Protein AF-A0A5K1DJ70-F1 (afdb_monomer_lite)

Radius of gyration: 15.67 Å; chains: 1; bounding box: 34×17×48 Å

InterPro domains:
  IPR024990 Anaphase-promoting complex subunit 1 [PTHR12827] (1-57)
  IPR048971 Anaphase-promoting complex subunit 1, beta-sandwich domain [PF21282] (13-58)

Structure (mmCIF, N/CA/C/O backbone):
data_AF-A0A5K1DJ70-F1
#
_entry.id   AF-A0A5K1DJ70-F1
#
loop_
_atom_site.group_PDB
_atom_site.id
_atom_site.type_symbol
_atom_site.label_atom_id
_atom_site.label_alt_id
_atom_site.label_comp_id
_atom_site.label_asym_id
_atom_site.label_entity_id
_atom_site.label_seq_id
_atom_site.pdbx_PDB_ins_code
_atom_site.Cartn_x
_atom_site.Cartn_y
_atom_site.Cartn_z
_atom_site.occupancy
_atom_site.B_iso_or_equiv
_atom_site.auth_seq_id
_atom_site.auth_comp_id
_atom_site.auth_asym_id
_atom_site.auth_atom_id
_atom_site.pdbx_PDB_model_num
ATOM 1 N N . ALA A 1 1 ? -12.131 1.872 -30.396 1.00 82.25 1 ALA A N 1
ATOM 2 C CA . ALA A 1 1 ? -12.363 0.672 -29.563 1.00 82.25 1 ALA A CA 1
ATOM 3 C C . ALA A 1 1 ? -11.301 0.475 -28.467 1.00 82.25 1 ALA A C 1
ATOM 5 O O . ALA A 1 1 ? -11.672 0.152 -27.353 1.00 82.25 1 ALA A O 1
ATOM 6 N N . PHE A 1 2 ? -10.007 0.724 -28.709 1.00 91.88 2 PHE A N 1
ATOM 7 C CA . PHE A 1 2 ? -8.912 0.379 -27.772 1.00 91.88 2 PHE A CA 1
ATOM 8 C C . PHE A 1 2 ? -8.692 1.301 -26.556 1.00 91.88 2 PHE A C 1
ATOM 10 O O . PHE A 1 2 ? -7.720 1.137 -25.828 1.00 91.88 2 PHE A O 1
ATOM 17 N N . ARG A 1 3 ? -9.581 2.267 -26.298 1.00 93.75 3 ARG A N 1
ATOM 18 C CA . ARG A 1 3 ? -9.399 3.238 -25.202 1.00 93.75 3 ARG A CA 1
ATOM 19 C C . ARG A 1 3 ? -9.505 2.624 -23.806 1.00 93.75 3 ARG A C 1
ATOM 21 O O . ARG A 1 3 ? -9.084 3.273 -22.864 1.00 93.75 3 ARG A O 1
ATOM 28 N N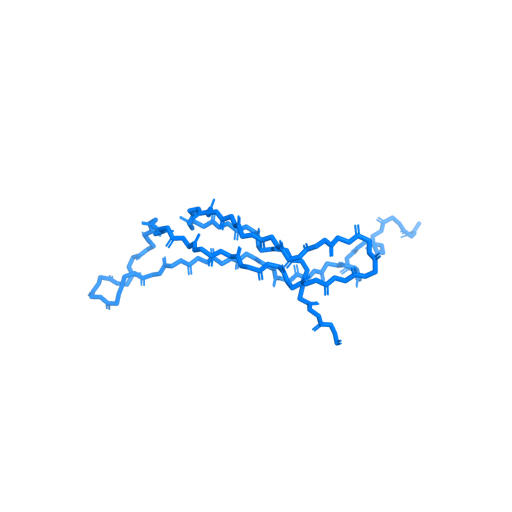 . HIS A 1 4 ? -10.052 1.417 -23.675 1.00 95.12 4 HIS A N 1
ATOM 29 C CA . HIS A 1 4 ? -10.270 0.757 -22.383 1.00 95.12 4 HIS A CA 1
ATOM 30 C C . HIS A 1 4 ? -9.200 -0.278 -22.030 1.00 95.12 4 HIS A C 1
ATOM 32 O O . HIS A 1 4 ? -9.289 -0.893 -20.976 1.00 95.12 4 HIS A O 1
ATOM 38 N N . LEU A 1 5 ? -8.173 -0.459 -22.869 1.00 94.75 5 LEU A N 1
ATOM 39 C CA . LEU A 1 5 ? -7.113 -1.435 -22.597 1.00 94.75 5 LEU A CA 1
ATOM 40 C C . LEU A 1 5 ? -6.272 -1.098 -21.355 1.00 94.75 5 LEU A C 1
ATOM 42 O O . LEU A 1 5 ? -5.622 -1.994 -20.829 1.00 94.75 5 LEU A O 1
ATOM 46 N N . TYR A 1 6 ? -6.324 0.138 -20.839 1.00 94.38 6 TYR A N 1
ATOM 47 C CA . TYR A 1 6 ? -5.649 0.504 -19.586 1.00 94.38 6 TYR A CA 1
ATOM 48 C C . TYR A 1 6 ? -6.102 -0.351 -18.396 1.00 94.38 6 TYR A C 1
ATOM 50 O O . TYR A 1 6 ? -5.337 -0.523 -17.457 1.00 94.38 6 TYR A O 1
ATOM 58 N N . VAL A 1 7 ? -7.313 -0.923 -18.445 1.00 95.06 7 VAL A N 1
ATOM 59 C CA . VAL A 1 7 ? -7.824 -1.821 -17.399 1.00 95.06 7 VAL A CA 1
ATOM 60 C C . VAL A 1 7 ? -6.971 -3.085 -17.242 1.00 95.06 7 VAL A C 1
ATOM 62 O O . VAL A 1 7 ? -6.948 -3.683 -16.178 1.00 95.06 7 VAL A O 1
ATOM 65 N N . LEU A 1 8 ? -6.236 -3.491 -18.280 1.00 94.12 8 LEU A N 1
ATOM 66 C CA . LEU A 1 8 ? -5.350 -4.656 -18.214 1.00 94.12 8 LEU A CA 1
ATOM 67 C C . LEU A 1 8 ? -4.056 -4.370 -17.441 1.00 94.12 8 LEU A C 1
ATOM 69 O O . LEU A 1 8 ? -3.400 -5.306 -17.004 1.00 94.12 8 LEU A O 1
ATOM 73 N N . ALA A 1 9 ? -3.696 -3.095 -17.282 1.00 92.19 9 ALA A N 1
ATOM 74 C CA . ALA A 1 9 ? -2.530 -2.657 -16.522 1.00 92.19 9 ALA A CA 1
ATOM 75 C C . ALA A 1 9 ? -2.890 -2.214 -15.091 1.00 92.19 9 ALA A C 1
A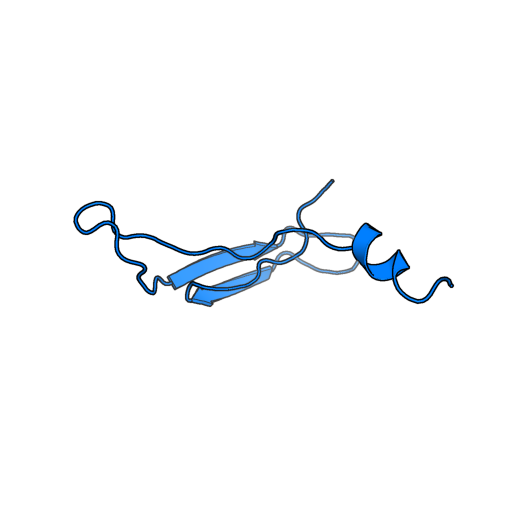TOM 77 O O . ALA A 1 9 ? -2.026 -1.726 -14.369 1.00 92.19 9 ALA A O 1
ATOM 78 N N . THR A 1 10 ? -4.162 -2.319 -14.680 1.00 92.62 10 THR A N 1
ATOM 79 C CA . THR A 1 10 ? -4.564 -1.963 -13.314 1.00 92.62 10 THR A CA 1
ATOM 80 C C . THR A 1 10 ? -4.263 -3.094 -12.346 1.00 92.62 10 THR A C 1
ATOM 82 O O . THR A 1 10 ? -4.563 -4.252 -12.627 1.00 92.62 10 THR A O 1
ATOM 85 N N . GLU A 1 11 ? -3.783 -2.735 -11.166 1.00 93.50 11 GLU A N 1
ATOM 86 C CA . GLU A 1 11 ? -3.522 -3.640 -10.051 1.00 93.50 11 GLU A CA 1
ATOM 87 C C . GLU A 1 11 ? -4.010 -3.010 -8.740 1.00 93.50 11 GLU A C 1
ATOM 89 O O . GLU A 1 11 ? -4.082 -1.784 -8.602 1.00 93.50 11 GLU A O 1
ATOM 94 N N . ALA A 1 12 ? -4.372 -3.848 -7.768 1.00 93.88 12 ALA A N 1
ATOM 95 C CA . ALA A 1 12 ? -4.819 -3.391 -6.459 1.00 93.88 12 ALA A CA 1
ATOM 96 C C . ALA A 1 12 ? -3.613 -3.193 -5.528 1.00 93.88 12 ALA A C 1
ATOM 98 O O . ALA A 1 12 ? -3.051 -4.163 -5.032 1.00 93.88 12 ALA A O 1
ATOM 99 N N . ARG A 1 13 ? -3.242 -1.931 -5.277 1.00 95.31 13 ARG A N 1
ATOM 100 C CA . ARG A 1 13 ? -2.123 -1.550 -4.386 1.00 95.31 13 ARG A CA 1
ATOM 101 C C . ARG A 1 13 ? -2.525 -0.722 -3.164 1.00 95.31 13 ARG A C 1
ATOM 103 O O . ARG A 1 13 ? -1.667 -0.306 -2.391 1.00 95.31 13 ARG A O 1
ATOM 110 N N . CYS A 1 14 ? -3.815 -0.432 -3.000 1.00 95.44 14 CYS A N 1
ATOM 111 C CA . CYS A 1 14 ? -4.299 0.335 -1.854 1.00 95.44 14 CYS A CA 1
ATOM 112 C C . CYS A 1 14 ? -4.282 -0.532 -0.589 1.00 95.44 14 CYS A C 1
ATOM 114 O O . CYS A 1 14 ? -4.892 -1.601 -0.571 1.00 95.44 14 CYS A O 1
ATOM 116 N N . VAL A 1 15 ? -3.628 -0.050 0.466 1.00 96.50 15 VAL A N 1
ATOM 117 C CA . VAL A 1 15 ? -3.653 -0.657 1.798 1.00 96.50 15 VAL A CA 1
ATOM 118 C C . VAL A 1 15 ? -4.531 0.182 2.710 1.00 96.50 15 VAL A C 1
ATOM 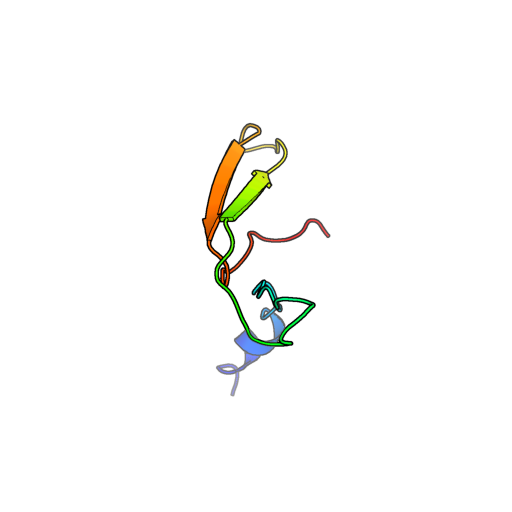120 O O . VAL A 1 15 ? -4.313 1.381 2.865 1.00 96.50 15 VAL A O 1
ATOM 123 N N . GLN A 1 16 ? -5.502 -0.469 3.344 1.00 97.38 16 GLN A N 1
ATOM 124 C CA . GLN A 1 16 ? -6.395 0.111 4.340 1.00 97.38 16 GLN A CA 1
ATOM 125 C C . GLN A 1 16 ? -6.269 -0.689 5.633 1.00 97.38 16 GLN A C 1
ATOM 127 O O . GLN A 1 16 ? -6.259 -1.920 5.604 1.00 97.38 16 GLN A O 1
ATOM 132 N N . THR A 1 17 ? -6.186 0.006 6.764 1.00 97.94 17 THR A N 1
ATOM 133 C CA . THR A 1 17 ? -6.186 -0.639 8.074 1.00 97.94 17 THR A CA 1
ATOM 134 C C . THR A 1 17 ? -7.564 -0.590 8.700 1.00 97.94 17 THR A C 1
ATOM 136 O O . THR A 1 17 ? -8.323 0.371 8.551 1.00 97.94 17 THR A O 1
ATOM 139 N N . ILE A 1 18 ? -7.880 -1.678 9.391 1.00 98.38 18 ILE A N 1
ATOM 140 C CA . ILE A 1 18 ? -9.108 -1.863 10.145 1.00 98.38 18 ILE A CA 1
ATOM 141 C C . ILE A 1 18 ? -8.695 -2.145 11.584 1.00 98.38 18 ILE A C 1
ATOM 143 O O . ILE A 1 18 ? -7.816 -2.976 11.822 1.00 98.38 18 ILE A O 1
ATOM 147 N N . ASP A 1 19 ? -9.314 -1.452 12.531 1.00 98.00 19 ASP A N 1
ATOM 148 C CA . ASP A 1 19 ? -9.169 -1.769 13.946 1.00 98.00 19 ASP A CA 1
ATOM 149 C C . ASP A 1 19 ? -9.886 -3.088 14.253 1.00 98.00 19 ASP A C 1
ATOM 151 O O . ASP A 1 19 ? -11.052 -3.277 13.904 1.00 98.00 19 ASP A O 1
ATOM 155 N N . VAL A 1 20 ? -9.165 -4.012 14.886 1.00 97.56 20 VAL A N 1
ATOM 156 C CA . VAL A 1 20 ? -9.633 -5.372 15.171 1.00 97.56 20 VAL A CA 1
ATOM 157 C C . VAL A 1 20 ? -10.804 -5.365 16.152 1.00 97.56 20 VAL A C 1
ATOM 159 O O . VAL A 1 20 ? -11.702 -6.195 16.020 1.00 97.56 20 VAL A O 1
ATOM 162 N N . ASP A 1 21 ? -10.827 -4.422 17.096 1.00 98.31 21 ASP A N 1
ATOM 163 C CA . ASP A 1 21 ? -11.842 -4.391 18.149 1.00 98.31 21 ASP A CA 1
ATOM 164 C C . ASP A 1 21 ? -13.174 -3.820 17.644 1.00 98.31 21 ASP A C 1
ATOM 166 O O . ASP A 1 21 ? -14.250 -4.296 18.012 1.00 98.31 21 ASP A O 1
ATOM 170 N N . THR A 1 22 ? -13.117 -2.799 16.784 1.00 97.56 22 THR A N 1
ATOM 171 C CA . THR A 1 22 ? -14.309 -2.088 16.293 1.00 97.56 22 THR A CA 1
ATOM 172 C C . THR A 1 22 ? -14.740 -2.497 14.886 1.00 97.56 22 THR A C 1
ATOM 174 O O . THR A 1 22 ? -15.880 -2.242 14.497 1.00 97.56 22 THR A O 1
ATOM 177 N N . GLY A 1 23 ? -13.849 -3.107 14.101 1.00 97.56 23 GLY A N 1
ATOM 178 C CA . GLY A 1 23 ? -14.069 -3.389 12.682 1.00 97.56 23 GLY A CA 1
ATOM 179 C C . GLY A 1 23 ? -14.144 -2.132 11.806 1.00 97.56 23 GLY A C 1
ATOM 180 O O . GLY A 1 23 ? -14.534 -2.220 10.641 1.00 97.56 23 GLY A O 1
ATOM 181 N N . LEU A 1 24 ? -13.802 -0.958 12.347 1.00 98.12 24 LEU A N 1
ATOM 182 C CA . LEU A 1 24 ? -13.842 0.315 11.632 1.00 98.12 24 LEU A CA 1
ATOM 183 C C . LEU A 1 24 ? -12.495 0.615 10.976 1.00 98.12 24 LEU A C 1
ATOM 185 O O . LEU A 1 24 ? -11.437 0.237 11.476 1.00 98.12 24 LEU A O 1
ATOM 189 N N . SER A 1 25 ? -12.533 1.332 9.852 1.00 97.50 25 SER A N 1
ATOM 190 C CA . SER A 1 25 ? -11.312 1.823 9.215 1.00 97.50 25 SER A CA 1
ATOM 191 C C . SER A 1 25 ? -10.618 2.833 10.108 1.00 97.50 25 SER A C 1
ATOM 193 O O . SER A 1 25 ? -11.262 3.761 10.600 1.00 97.50 25 SER A O 1
ATOM 195 N N . VAL A 1 26 ? -9.302 2.705 10.242 1.00 97.69 26 VAL A N 1
ATOM 196 C CA . VAL A 1 26 ? -8.498 3.668 10.995 1.00 97.69 26 VAL A CA 1
ATOM 197 C C . VAL A 1 26 ? -7.330 4.161 10.154 1.00 97.69 26 VAL A C 1
ATOM 199 O O . VAL A 1 26 ? -7.016 3.588 9.115 1.00 97.69 26 VAL A O 1
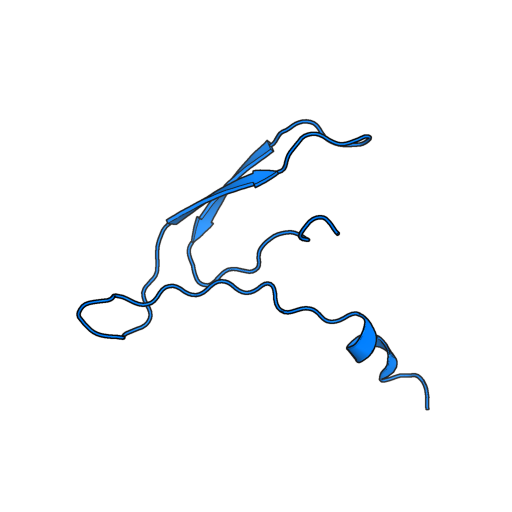ATOM 202 N N . TYR A 1 27 ? -6.722 5.259 10.590 1.00 98.00 27 TYR A N 1
ATOM 203 C CA . TYR A 1 27 ? -5.484 5.761 10.011 1.00 98.00 27 TYR A CA 1
ATOM 204 C C . TYR A 1 27 ? -4.319 5.266 10.859 1.00 98.00 27 TYR A C 1
ATOM 206 O O . TYR A 1 27 ? -4.277 5.532 12.061 1.00 98.00 27 TYR A O 1
ATOM 214 N N . THR A 1 28 ? -3.364 4.572 10.244 1.00 97.56 28 THR A N 1
ATOM 215 C CA . THR A 1 28 ? -2.135 4.136 10.921 1.00 97.56 28 THR A CA 1
ATOM 216 C C . THR A 1 28 ? -0.896 4.488 10.104 1.00 97.56 28 THR A C 1
ATOM 218 O O . THR A 1 28 ? -0.936 4.389 8.873 1.00 97.56 28 THR A O 1
ATOM 221 N N . PRO A 1 29 ? 0.213 4.875 10.760 1.00 97.94 29 PRO A N 1
ATOM 222 C CA . PRO A 1 29 ? 1.485 5.055 10.079 1.00 97.94 29 PRO A CA 1
ATOM 223 C C . PRO A 1 29 ? 2.049 3.700 9.630 1.00 97.94 29 PRO A C 1
ATOM 225 O O . PRO A 1 29 ? 1.971 2.713 10.363 1.00 97.94 29 PRO A O 1
ATOM 228 N N . LEU A 1 30 ? 2.636 3.672 8.437 1.00 97.12 30 LEU A N 1
ATOM 229 C C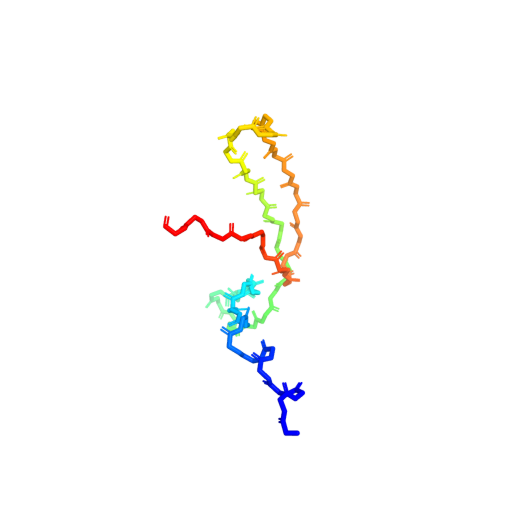A . LEU A 1 30 ? 3.406 2.565 7.883 1.00 97.12 30 LEU A CA 1
ATOM 230 C C . LEU A 1 30 ? 4.794 3.068 7.501 1.00 97.12 30 LEU A C 1
ATOM 232 O O . LEU A 1 30 ? 4.920 4.124 6.886 1.00 97.12 30 LEU A O 1
ATOM 236 N N . GLU A 1 31 ? 5.818 2.288 7.822 1.00 97.69 31 GLU A N 1
ATOM 237 C CA . GLU A 1 31 ? 7.162 2.470 7.281 1.00 97.69 31 GLU A CA 1
ATOM 238 C C . GLU A 1 31 ? 7.343 1.498 6.111 1.00 97.69 31 GLU A C 1
ATOM 240 O O . GLU A 1 31 ? 7.124 0.293 6.253 1.00 97.69 31 GLU A O 1
ATOM 245 N N . VAL A 1 32 ? 7.681 2.029 4.937 1.00 95.50 32 VAL A N 1
ATOM 246 C CA . VAL A 1 32 ? 7.833 1.271 3.693 1.00 95.50 32 VAL A CA 1
ATOM 247 C C . VAL A 1 32 ? 9.283 1.356 3.244 1.00 95.50 32 VAL A C 1
ATOM 249 O O . VAL A 1 32 ? 9.812 2.450 3.056 1.00 95.50 32 VAL A O 1
ATOM 252 N N . THR A 1 33 ? 9.907 0.199 3.028 1.00 95.50 33 THR A N 1
ATOM 253 C CA . THR A 1 33 ? 11.275 0.093 2.508 1.00 95.50 33 THR A CA 1
ATOM 254 C C . THR A 1 33 ? 11.257 -0.472 1.094 1.00 95.50 33 THR A C 1
ATOM 256 O O . THR A 1 33 ? 10.801 -1.595 0.865 1.00 95.50 33 THR A O 1
ATOM 259 N N . ILE A 1 34 ? 11.779 0.303 0.145 1.00 93.19 34 ILE A N 1
ATOM 260 C CA . ILE A 1 34 ? 12.046 -0.127 -1.226 1.00 93.19 34 ILE A CA 1
ATOM 261 C C . ILE A 1 34 ? 13.489 -0.618 -1.272 1.00 93.19 34 ILE A C 1
ATOM 263 O O . ILE A 1 34 ? 14.412 0.133 -0.952 1.00 93.19 34 ILE A O 1
ATOM 267 N N . ARG A 1 35 ? 13.668 -1.884 -1.656 1.00 91.88 35 ARG A N 1
ATOM 268 C CA . ARG A 1 35 ? 14.986 -2.519 -1.793 1.00 91.88 35 ARG A CA 1
ATOM 269 C C . ARG A 1 35 ? 15.799 -1.850 -2.898 1.00 91.88 35 ARG A C 1
ATOM 271 O O . ARG A 1 35 ? 15.235 -1.312 -3.839 1.00 91.88 35 ARG A O 1
ATOM 278 N N . GLU A 1 36 ? 17.117 -1.946 -2.801 1.00 91.62 36 GLU A N 1
ATOM 279 C CA . GLU A 1 36 ? 18.027 -1.486 -3.851 1.00 91.62 36 GLU A CA 1
ATOM 280 C C . GLU A 1 36 ? 17.771 -2.195 -5.197 1.00 91.62 36 GLU A C 1
ATOM 282 O O . GLU A 1 36 ? 17.547 -3.408 -5.247 1.00 91.62 36 GLU A O 1
ATOM 287 N N . ALA A 1 37 ? 17.841 -1.432 -6.290 1.00 87.44 37 ALA A N 1
ATOM 288 C CA . ALA A 1 37 ? 17.781 -1.922 -7.665 1.00 87.44 37 ALA A CA 1
ATOM 289 C C . ALA A 1 37 ? 18.774 -1.160 -8.563 1.00 87.44 37 ALA A C 1
ATOM 291 O O . ALA A 1 37 ? 19.475 -0.259 -8.116 1.00 87.44 37 ALA A O 1
ATOM 292 N N . GLU A 1 38 ? 18.810 -1.485 -9.860 1.00 91.06 38 GLU A N 1
ATOM 293 C CA . GLU A 1 38 ? 19.780 -0.928 -10.823 1.00 91.06 38 GLU A CA 1
ATOM 294 C C . GLU A 1 38 ? 19.847 0.614 -10.835 1.00 91.06 38 GLU A C 1
ATOM 296 O O . GLU A 1 38 ? 20.917 1.185 -11.031 1.00 91.06 38 GLU A O 1
ATOM 301 N N . TYR A 1 39 ? 18.717 1.289 -10.594 1.00 88.75 39 TYR A N 1
ATOM 302 C CA . TYR A 1 39 ? 18.595 2.750 -10.701 1.00 88.75 39 TYR A CA 1
ATOM 303 C C . TYR A 1 39 ? 18.275 3.464 -9.382 1.00 88.75 39 TYR A C 1
ATOM 305 O O . TYR A 1 39 ? 18.087 4.681 -9.387 1.00 88.75 39 TYR A O 1
ATOM 313 N N . HIS A 1 40 ? 18.177 2.746 -8.261 1.00 85.81 40 HIS A N 1
ATOM 314 C CA . HIS A 1 40 ? 17.900 3.355 -6.962 1.00 85.81 40 HIS A CA 1
ATOM 315 C C . HIS A 1 40 ? 18.546 2.573 -5.827 1.00 85.81 40 HIS A C 1
ATOM 317 O O . HIS A 1 40 ? 18.511 1.346 -5.798 1.00 85.81 40 HIS A O 1
ATOM 323 N N . THR A 1 41 ? 19.096 3.305 -4.864 1.00 92.62 41 THR A N 1
ATOM 324 C CA . THR A 1 41 ? 19.537 2.725 -3.598 1.00 92.62 41 THR A CA 1
ATOM 325 C C . THR A 1 41 ? 18.331 2.328 -2.757 1.00 92.62 41 THR A C 1
ATOM 327 O O . THR A 1 41 ? 17.214 2.794 -2.994 1.00 92.62 41 THR A O 1
ATOM 330 N N . GLU A 1 42 ? 18.559 1.510 -1.734 1.00 94.75 42 GLU A N 1
ATOM 331 C CA . GLU A 1 42 ? 17.533 1.242 -0.731 1.00 94.75 42 GLU 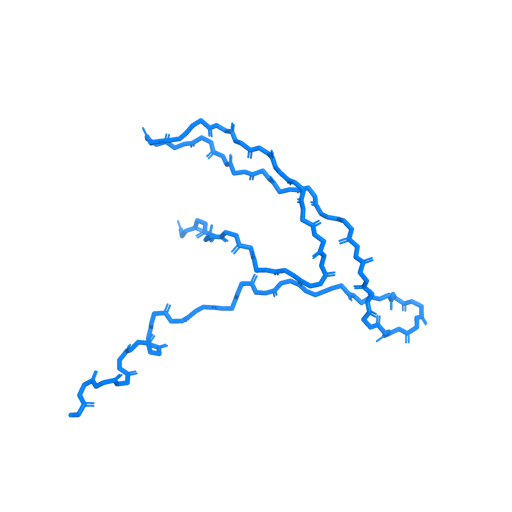A CA 1
ATOM 332 C C . GLU A 1 42 ? 17.012 2.559 -0.130 1.00 94.75 42 GLU A C 1
ATOM 334 O O . GLU A 1 42 ? 17.785 3.460 0.212 1.00 94.75 42 GLU A O 1
ATOM 339 N N . THR A 1 43 ? 15.688 2.690 -0.054 1.00 94.38 43 THR A N 1
ATOM 340 C CA . THR A 1 43 ? 15.022 3.889 0.467 1.00 94.38 43 THR A CA 1
ATOM 341 C C . THR A 1 43 ? 13.871 3.508 1.379 1.00 94.38 43 THR A C 1
ATOM 343 O O . THR A 1 43 ? 13.098 2.600 1.081 1.00 94.38 43 THR A O 1
ATOM 346 N N . THR A 1 44 ? 13.743 4.239 2.482 1.00 95.94 44 THR A N 1
ATOM 347 C CA . THR A 1 44 ? 12.669 4.059 3.460 1.00 95.94 44 THR A CA 1
ATOM 348 C C . THR A 1 44 ? 11.897 5.359 3.613 1.00 95.94 44 THR A C 1
ATOM 350 O O . THR A 1 44 ? 12.494 6.435 3.687 1.00 95.94 44 THR A O 1
ATOM 353 N N . PHE A 1 45 ? 10.573 5.266 3.655 1.00 95.06 45 PHE A N 1
ATOM 354 C CA . PHE A 1 45 ? 9.687 6.408 3.850 1.00 95.06 45 PHE A CA 1
ATOM 355 C C . PHE A 1 45 ? 8.455 6.018 4.668 1.00 95.06 45 PHE A C 1
ATOM 357 O O . PHE A 1 45 ? 8.111 4.841 4.784 1.00 95.06 45 PHE A O 1
ATOM 364 N N . CYS A 1 46 ? 7.798 7.022 5.246 1.00 96.75 46 CYS A N 1
ATOM 365 C CA . CYS A 1 46 ? 6.605 6.831 6.059 1.00 96.75 46 CYS A CA 1
ATOM 366 C C . CYS A 1 46 ? 5.362 7.291 5.301 1.00 96.75 46 CYS A C 1
ATOM 368 O O . CYS A 1 46 ? 5.333 8.398 4.771 1.00 96.75 46 CYS A O 1
ATOM 370 N N . GLU A 1 47 ? 4.321 6.471 5.335 1.00 97.06 47 GLU A N 1
ATOM 371 C CA . GLU A 1 47 ? 2.992 6.777 4.810 1.00 97.06 47 GLU A CA 1
ATOM 372 C C . GLU A 1 47 ? 1.937 6.596 5.899 1.00 97.06 47 GLU A C 1
ATOM 374 O O . GLU A 1 47 ? 2.186 5.969 6.929 1.00 97.06 47 GLU A O 1
ATOM 379 N N . VAL A 1 48 ? 0.736 7.130 5.681 1.00 98.06 48 VAL A N 1
ATOM 380 C CA . VAL A 1 48 ? -0.409 6.918 6.576 1.00 98.06 48 VAL A CA 1
ATOM 381 C C . VAL A 1 48 ? -1.532 6.252 5.796 1.00 98.06 48 VAL A C 1
ATOM 383 O O . VAL A 1 48 ? -1.927 6.728 4.736 1.00 98.06 48 VAL A O 1
ATOM 386 N N . THR A 1 49 ? -2.060 5.148 6.321 1.00 97.69 49 THR A N 1
ATOM 387 C CA . THR A 1 49 ? -3.173 4.430 5.688 1.00 97.69 49 THR A CA 1
ATOM 388 C C . THR A 1 49 ? -4.486 5.212 5.795 1.00 97.69 49 THR A C 1
ATOM 390 O O . THR A 1 49 ? -4.692 5.873 6.808 1.00 97.69 49 THR A O 1
ATOM 393 N N . PRO A 1 50 ? -5.391 5.139 4.797 1.00 97.56 50 PRO A N 1
ATOM 394 C CA . PRO A 1 50 ? -5.257 4.370 3.563 1.00 97.56 50 PRO A CA 1
ATOM 395 C C . PRO A 1 50 ? -4.314 5.035 2.547 1.00 97.56 50 PRO A C 1
ATOM 397 O O . PRO A 1 50 ? -4.435 6.225 2.266 1.00 97.56 50 PRO A O 1
ATOM 400 N N . CYS A 1 51 ? -3.402 4.254 1.965 1.00 96.81 51 CYS A N 1
ATOM 401 C CA . CYS A 1 51 ? -2.413 4.733 0.994 1.00 96.81 51 CYS A CA 1
ATOM 402 C C . CYS A 1 51 ? -2.180 3.713 -0.131 1.00 96.81 51 CYS A C 1
ATOM 404 O O . CYS A 1 51 ? -2.496 2.530 0.007 1.00 96.81 51 CYS A O 1
ATOM 406 N N . ILE A 1 52 ? -1.651 4.174 -1.268 1.00 96.00 52 ILE A N 1
ATOM 407 C CA . ILE A 1 52 ? -1.272 3.309 -2.394 1.00 96.00 52 ILE A CA 1
ATOM 408 C C . ILE A 1 52 ? 0.200 2.943 -2.232 1.00 96.00 52 ILE A C 1
ATOM 410 O O . ILE A 1 52 ? 1.050 3.829 -2.203 1.00 96.00 52 ILE A O 1
ATOM 414 N N . LEU A 1 53 ? 0.501 1.649 -2.155 1.00 94.50 53 LEU A N 1
ATOM 415 C CA . LEU A 1 53 ? 1.880 1.183 -2.081 1.00 94.50 53 LEU A CA 1
ATOM 416 C C . LEU A 1 53 ? 2.600 1.300 -3.433 1.00 94.50 53 LEU A C 1
ATOM 418 O O . LEU A 1 53 ? 1.950 1.277 -4.485 1.00 94.50 53 LEU A O 1
ATOM 422 N N . PRO A 1 54 ? 3.943 1.389 -3.436 1.00 92.56 54 PRO A N 1
ATOM 423 C CA . PRO A 1 54 ? 4.753 1.168 -4.631 1.00 92.56 54 PRO A CA 1
ATOM 424 C C . PRO A 1 54 ? 4.460 -0.187 -5.295 1.00 92.56 54 PRO A C 1
ATOM 426 O O . PRO A 1 54 ? 3.806 -1.053 -4.719 1.00 92.56 54 PRO A O 1
ATOM 429 N N . GLU A 1 55 ? 4.928 -0.357 -6.529 1.00 88.75 55 GLU A N 1
ATOM 430 C CA . GLU A 1 55 ? 4.813 -1.623 -7.261 1.00 88.75 55 GLU A CA 1
ATOM 431 C C . GLU A 1 55 ? 5.443 -2.783 -6.465 1.00 88.75 55 GLU A C 1
ATOM 433 O O . GLU A 1 55 ? 6.516 -2.636 -5.873 1.00 88.75 55 GLU A O 1
ATOM 438 N N . HIS A 1 56 ? 4.767 -3.933 -6.428 1.00 79.31 56 HIS A N 1
ATOM 439 C CA . HIS A 1 56 ? 5.323 -5.149 -5.838 1.00 79.31 56 HIS A CA 1
ATOM 440 C C . HIS A 1 56 ? 6.245 -5.832 -6.854 1.00 79.31 56 HIS A C 1
ATOM 442 O O . HIS A 1 56 ? 5.933 -5.876 -8.040 1.00 79.31 56 HIS A O 1
ATOM 448 N N . SER A 1 57 ? 7.365 -6.406 -6.408 1.00 72.38 57 SER A N 1
ATOM 449 C CA . SER A 1 57 ? 8.203 -7.229 -7.290 1.00 72.38 57 SER A CA 1
ATOM 450 C C . SER A 1 57 ? 7.408 -8.432 -7.819 1.00 72.38 57 SER A C 1
ATOM 452 O O . SER A 1 57 ? 6.840 -9.166 -7.003 1.00 72.38 57 SER A O 1
ATOM 454 N N . LEU A 1 58 ? 7.402 -8.639 -9.142 1.00 56.91 58 LEU A N 1
ATOM 455 C CA . LEU A 1 58 ? 6.961 -9.879 -9.801 1.00 56.91 58 LEU A CA 1
ATOM 456 C C . LEU A 1 58 ? 7.994 -11.003 -9.645 1.00 56.91 58 LEU A C 1
ATOM 458 O O . LEU A 1 58 ? 9.208 -10.703 -9.719 1.00 56.91 58 LEU A O 1
#

pLDDT: mean 93.5, std 6.83, range [56.91, 98.38]

Organism: NCBI:txid210225

Secondary structure (DSSP, 8-state):
-GGGGGGGG----EE-EE-TTT--EE--EEEEEEPPBTTB--EEEEEESSEEPPPPP-

Foldseek 3Di:
DCPPVVVVVDDDQFDWDADPVPRHTDKDKDKDWDDDDPPDHIDIDIDIPRDGDDDDDD

Sequence (58 aa):
AFRHLYVLATEARCVQTIDVDTGLSVYTPLEVTIREAEYHTETTFCEVTPCILPEHSL